Protein AF-A0A924BGK4-F1 (afdb_monomer_lite)

Secondary structure (DSSP, 8-state):
-----GGGTTT-HHHHHHHHH-------SEEEEEEEETTEEEEEEEE---

pLDDT: mean 93.37, std 4.57, range [78.0, 98.12]

Foldseek 3Di:
DPDDDPVCQCVDPVRVVCVVPPDDDDDDQFDWDWDQDPVGTDIDTGGDDD

Radius of gyration: 15.48 Å; chains: 1; bounding box: 34×34×34 Å

Sequence (50 aa):
MINVRMETLLEKLTYKHLFKSNKCIIPANGFYEWQKTDHGKQPYYITLRD

Structure (mmCIF, N/CA/C/O backbone):
data_AF-A0A924BGK4-F1
#
_entry.id   AF-A0A924BGK4-F1
#
loop_
_atom_site.group_PDB
_atom_site.id
_atom_site.type_symbol
_atom_site.label_atom_id
_atom_site.label_alt_id
_atom_site.label_comp_id
_atom_site.label_asym_id
_atom_site.label_entity_id
_atom_site.label_seq_id
_atom_site.pdbx_PDB_ins_code
_atom_site.Cartn_x
_atom_site.Cartn_y
_atom_site.Cartn_z
_atom_site.occupancy
_atom_site.B_iso_or_equiv
_atom_site.auth_seq_id
_atom_site.auth_comp_id
_atom_site.auth_asym_id
_atom_site.auth_atom_id
_atom_site.pdbx_PDB_model_num
ATOM 1 N N . MET A 1 1 ? -4.413 12.419 -1.686 1.00 78.00 1 MET A N 1
ATOM 2 C CA . MET A 1 1 ? -3.366 11.438 -1.313 1.00 78.00 1 MET A CA 1
ATOM 3 C C . MET A 1 1 ? -3.942 10.052 -1.547 1.00 78.00 1 MET A C 1
ATOM 5 O O . MET A 1 1 ? -5.082 9.860 -1.151 1.00 78.00 1 MET A O 1
ATOM 9 N N . ILE A 1 2 ? -3.218 9.150 -2.217 1.00 91.25 2 ILE A N 1
ATOM 10 C CA . ILE A 1 2 ? -3.745 7.823 -2.603 1.00 91.25 2 ILE A CA 1
ATOM 11 C C . ILE A 1 2 ? -3.358 6.701 -1.627 1.00 91.25 2 ILE A C 1
ATOM 13 O O . ILE A 1 2 ? -4.160 5.809 -1.400 1.00 91.25 2 ILE A O 1
ATOM 17 N N . ASN A 1 3 ? -2.177 6.787 -1.001 1.00 92.44 3 ASN A N 1
ATOM 18 C CA . ASN A 1 3 ? -1.655 5.789 -0.063 1.00 92.44 3 ASN A CA 1
ATOM 19 C C . ASN A 1 3 ? -1.323 6.439 1.282 1.00 92.44 3 ASN A C 1
ATOM 21 O O . ASN A 1 3 ? -0.886 7.592 1.328 1.00 92.44 3 ASN A O 1
ATOM 25 N N . VAL A 1 4 ? -1.471 5.680 2.366 1.00 92.00 4 VAL A N 1
ATOM 26 C CA . VAL A 1 4 ? -1.064 6.076 3.719 1.00 92.00 4 VAL A CA 1
ATOM 27 C C . VAL A 1 4 ? -0.163 5.000 4.317 1.00 92.00 4 VAL A C 1
ATOM 29 O O . VAL A 1 4 ? -0.393 3.810 4.126 1.00 92.00 4 VAL A O 1
ATOM 32 N N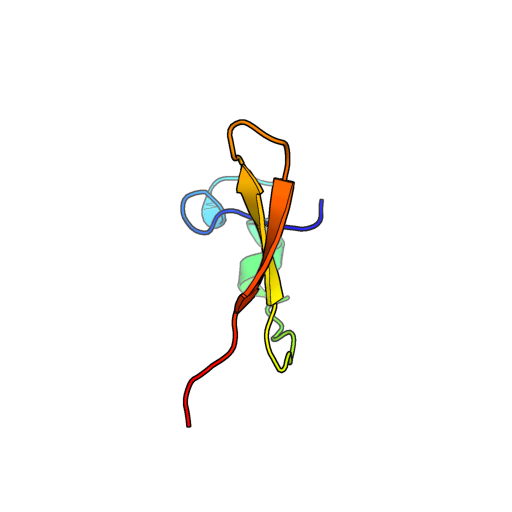 . ARG A 1 5 ? 0.885 5.427 5.025 1.00 92.69 5 ARG A N 1
ATOM 33 C CA . ARG A 1 5 ? 1.809 4.534 5.733 1.00 92.69 5 ARG A CA 1
ATOM 34 C C . ARG A 1 5 ? 1.193 4.080 7.047 1.00 92.69 5 ARG A C 1
ATOM 36 O O . ARG A 1 5 ? 0.766 4.930 7.831 1.00 92.69 5 ARG A O 1
ATOM 43 N N . MET A 1 6 ? 1.176 2.773 7.292 1.00 92.44 6 MET A N 1
ATOM 44 C CA . MET A 1 6 ? 0.606 2.194 8.510 1.00 92.44 6 MET A CA 1
ATOM 45 C C . MET A 1 6 ? 1.354 2.671 9.760 1.00 92.44 6 MET A C 1
ATOM 47 O O . MET A 1 6 ? 0.729 2.974 10.772 1.00 92.44 6 MET A O 1
ATOM 51 N N . GLU A 1 7 ? 2.671 2.831 9.656 1.00 94.62 7 GLU A N 1
ATOM 52 C CA . GLU A 1 7 ? 3.580 3.196 10.743 1.00 94.62 7 GLU A CA 1
ATOM 53 C C . GLU A 1 7 ? 3.245 4.562 11.355 1.00 94.62 7 GLU A C 1
ATOM 55 O O . GLU A 1 7 ? 3.394 4.754 12.552 1.00 94.62 7 GLU A O 1
ATOM 60 N N . THR A 1 8 ? 2.744 5.504 10.546 1.00 93.25 8 THR A N 1
ATOM 61 C CA . THR A 1 8 ? 2.447 6.890 10.977 1.00 93.25 8 THR A CA 1
ATOM 62 C C . THR A 1 8 ? 0.955 7.226 10.924 1.00 93.25 8 THR A C 1
ATOM 64 O O . THR A 1 8 ? 0.555 8.386 11.060 1.00 93.25 8 THR A O 1
ATOM 67 N N . LEU A 1 9 ? 0.107 6.214 10.720 1.00 90.06 9 LEU A N 1
ATOM 68 C CA . LEU A 1 9 ? -1.331 6.374 10.507 1.00 90.06 9 LEU A CA 1
ATOM 69 C C . LEU A 1 9 ? -2.034 7.052 11.693 1.00 90.06 9 LEU A C 1
ATOM 71 O O . LEU A 1 9 ? -2.926 7.876 11.496 1.00 90.06 9 LEU A O 1
ATOM 75 N N . LEU A 1 10 ? -1.616 6.717 12.918 1.00 90.81 10 LEU A N 1
ATOM 76 C CA . LEU A 1 10 ? -2.205 7.223 14.165 1.00 90.81 10 LEU A CA 1
ATOM 77 C C . LEU A 1 10 ? -1.618 8.564 14.625 1.00 90.81 10 LEU A C 1
ATOM 79 O O . LEU A 1 10 ? -2.216 9.246 15.459 1.00 90.81 10 LEU A O 1
ATOM 83 N N . GLU A 1 11 ? -0.459 8.940 14.094 1.00 91.44 11 GLU A N 1
ATOM 84 C CA . GLU A 1 11 ? 0.258 10.163 14.461 1.00 91.44 11 GLU A CA 1
ATOM 85 C C . GLU A 1 11 ? -0.221 11.348 13.622 1.00 91.44 11 GLU A C 1
ATOM 87 O O . GLU A 1 11 ? -0.425 12.453 14.130 1.00 91.44 11 GLU A O 1
ATOM 92 N N . LYS A 1 12 ? -0.456 11.116 12.325 1.00 89.94 12 LYS A N 1
ATOM 93 C CA . LYS A 1 12 ? -0.881 12.162 11.395 1.00 89.94 12 LYS A CA 1
ATOM 94 C C . LYS A 1 12 ? -2.333 12.560 11.640 1.00 89.94 12 LYS A C 1
ATOM 96 O O . LYS A 1 12 ? -3.252 11.780 11.388 1.00 89.94 12 LYS A O 1
ATOM 101 N N . LEU A 1 13 ? -2.545 13.824 12.017 1.00 87.75 13 LEU A N 1
ATOM 102 C CA . LEU A 1 13 ? -3.873 14.420 12.231 1.00 87.75 13 LEU A CA 1
ATOM 103 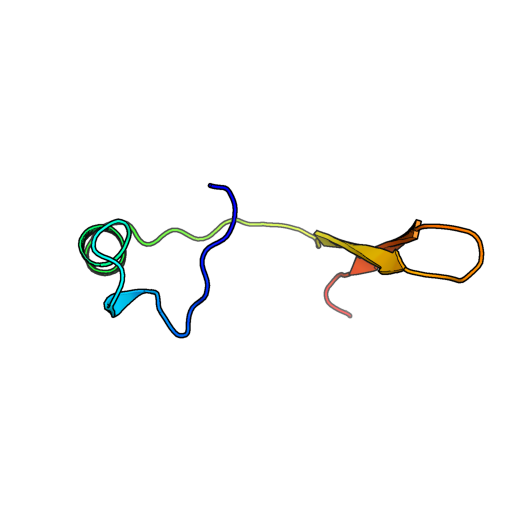C C . LEU A 1 13 ? -4.826 14.215 11.043 1.00 87.75 13 LEU A C 1
ATOM 105 O O . LEU A 1 13 ? -6.015 13.991 11.243 1.00 87.75 13 LEU A O 1
ATOM 109 N N . THR A 1 14 ? -4.295 14.205 9.817 1.00 88.38 14 THR A N 1
ATOM 110 C CA . THR A 1 14 ? -5.061 13.958 8.585 1.00 88.38 14 THR A CA 1
ATOM 111 C C . THR A 1 14 ? -5.785 12.604 8.579 1.00 88.38 14 THR A C 1
ATOM 113 O O . THR A 1 14 ? -6.846 12.493 7.973 1.00 88.38 14 THR A O 1
ATOM 116 N N . TYR A 1 15 ? -5.238 11.578 9.245 1.00 86.75 15 TYR A N 1
ATOM 117 C CA . TYR A 1 15 ? -5.736 10.195 9.170 1.00 86.75 15 TYR A CA 1
ATOM 118 C C . TYR A 1 15 ? -6.174 9.609 10.510 1.00 86.75 15 TYR A C 1
ATOM 120 O O . TYR A 1 15 ? -7.013 8.706 10.532 1.00 86.75 15 TYR A O 1
ATOM 128 N N . LYS A 1 16 ? -5.671 10.148 11.626 1.00 86.44 16 LYS A N 1
ATOM 129 C CA . LYS A 1 16 ? -5.940 9.654 12.982 1.00 86.44 16 LYS A CA 1
ATOM 130 C C . LYS A 1 16 ? -7.435 9.484 13.276 1.00 86.44 16 LYS A C 1
ATOM 132 O O . LYS A 1 16 ? -7.839 8.488 13.870 1.00 86.44 16 LYS A O 1
ATOM 137 N N . HIS A 1 17 ? -8.263 10.434 12.840 1.00 88.50 17 HIS A N 1
ATOM 138 C CA . HIS A 1 17 ? -9.714 10.386 13.049 1.00 88.50 17 HIS A CA 1
ATOM 139 C C . HIS A 1 17 ? -10.411 9.368 12.132 1.00 88.50 17 HIS A C 1
ATOM 141 O O . HIS A 1 17 ? -11.322 8.669 12.574 1.00 88.50 17 HIS A O 1
ATOM 147 N N . LEU A 1 18 ? -9.941 9.232 10.888 1.00 88.31 18 LEU A N 1
ATOM 148 C CA . LEU A 1 18 ? -10.508 8.316 9.893 1.00 88.31 18 LEU A CA 1
ATOM 149 C C . LEU A 1 18 ? -10.252 6.849 10.252 1.00 88.31 18 LEU A C 1
ATOM 151 O O . LEU A 1 18 ? -11.096 5.994 9.997 1.00 88.31 18 LEU A O 1
ATOM 155 N N . PHE A 1 19 ? -9.126 6.539 10.899 1.00 87.38 19 PHE A N 1
ATOM 156 C CA . PHE A 1 19 ? -8.804 5.159 11.266 1.00 87.38 19 PHE A CA 1
ATOM 157 C C . PHE A 1 19 ? -9.801 4.537 12.260 1.00 87.38 19 PHE A C 1
ATOM 159 O O . PHE A 1 19 ? -10.039 3.328 12.227 1.00 87.38 19 PHE A O 1
ATOM 166 N N . LYS A 1 20 ? -10.409 5.342 13.141 1.00 86.44 20 LYS A N 1
ATOM 167 C CA . LYS A 1 20 ? -11.348 4.835 14.152 1.00 86.44 20 LYS A CA 1
ATOM 168 C C . LYS A 1 20 ? -12.706 4.460 13.553 1.00 86.44 20 LYS A C 1
ATOM 170 O O . LYS A 1 20 ? -13.271 3.447 13.957 1.00 86.44 20 LYS A O 1
ATOM 175 N N . SER A 1 21 ? -13.201 5.243 12.594 1.00 89.12 21 SER A N 1
ATOM 176 C CA . SER A 1 21 ? -14.608 5.182 12.168 1.00 89.12 21 SER A CA 1
ATOM 177 C C . SER A 1 21 ? -14.816 4.925 10.672 1.00 89.12 21 SER A C 1
ATOM 179 O O . SER A 1 21 ? -15.934 4.628 10.270 1.00 89.12 21 SER A O 1
ATOM 181 N N . ASN A 1 22 ? -13.774 5.019 9.839 1.00 92.25 22 ASN A N 1
ATOM 182 C CA . ASN A 1 22 ? -13.889 5.016 8.373 1.00 92.25 22 ASN A CA 1
ATOM 183 C C . ASN A 1 22 ? -12.998 3.956 7.708 1.00 92.25 22 ASN A C 1
ATOM 185 O O . ASN A 1 22 ? -12.492 4.155 6.604 1.00 92.25 22 ASN A O 1
ATOM 189 N N . LYS A 1 23 ? -12.789 2.818 8.380 1.00 91.75 23 LYS A N 1
ATOM 190 C CA . LYS A 1 23 ? -12.081 1.682 7.778 1.00 91.75 23 LYS A CA 1
ATOM 191 C C . LYS A 1 23 ? -12.929 1.082 6.661 1.00 91.75 23 LYS A C 1
ATOM 193 O O . LYS A 1 23 ? -14.113 0.821 6.848 1.00 91.75 23 LYS A O 1
ATOM 198 N N . CYS A 1 24 ? -12.296 0.837 5.524 1.00 93.88 24 CYS A N 1
ATOM 199 C CA . CYS A 1 24 ? -12.882 0.140 4.390 1.00 93.88 24 CYS A CA 1
ATOM 200 C C . CYS A 1 24 ? -11.874 -0.866 3.831 1.00 93.88 24 CYS A C 1
ATOM 202 O O . CYS A 1 24 ? -10.677 -0.786 4.112 1.00 93.88 24 CYS A O 1
ATOM 204 N N . ILE A 1 25 ? -12.380 -1.820 3.056 1.00 96.19 25 ILE A N 1
ATOM 205 C CA . ILE A 1 25 ? -11.571 -2.757 2.280 1.00 96.19 25 ILE A CA 1
ATOM 206 C C . ILE A 1 25 ? -11.748 -2.388 0.812 1.00 96.19 25 ILE A C 1
ATOM 208 O O . ILE A 1 25 ? -12.863 -2.113 0.371 1.00 96.19 25 ILE A O 1
ATOM 212 N N . ILE A 1 26 ? -10.646 -2.397 0.068 1.00 95.31 26 ILE A N 1
ATOM 213 C CA . ILE A 1 26 ? -10.652 -2.214 -1.381 1.00 95.31 26 ILE A CA 1
ATOM 214 C C . ILE A 1 26 ? -10.426 -3.597 -2.002 1.00 95.31 26 ILE A C 1
ATOM 216 O O . ILE A 1 26 ? -9.307 -4.106 -1.918 1.00 95.31 26 ILE A O 1
ATOM 220 N N . PRO A 1 27 ? -11.459 -4.244 -2.572 1.00 96.81 27 PRO A N 1
ATOM 221 C CA . PRO A 1 27 ? -11.276 -5.516 -3.255 1.00 96.81 27 PRO A CA 1
ATOM 222 C C . PRO A 1 27 ? -10.463 -5.303 -4.535 1.00 96.81 27 PRO A C 1
ATOM 224 O O . PRO A 1 27 ? -10.733 -4.386 -5.310 1.00 96.81 27 PRO A O 1
ATOM 227 N N . ALA A 1 28 ? -9.474 -6.161 -4.761 1.00 96.69 28 ALA A N 1
ATOM 228 C CA . ALA A 1 28 ? -8.652 -6.151 -5.961 1.00 96.69 28 ALA A CA 1
ATOM 229 C C . ALA A 1 28 ? -8.156 -7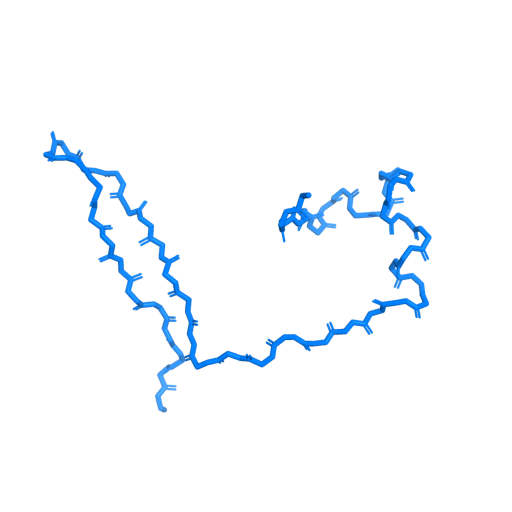.568 -6.260 1.00 96.69 28 ALA A C 1
ATOM 231 O O . ALA A 1 28 ? -7.849 -8.326 -5.342 1.00 96.69 28 ALA A O 1
ATOM 232 N N . ASN A 1 29 ? -8.034 -7.912 -7.543 1.00 97.25 29 ASN A N 1
ATOM 233 C CA . ASN A 1 29 ? -7.400 -9.167 -7.960 1.00 97.25 29 ASN A CA 1
ATOM 234 C C . ASN A 1 29 ? -5.866 -9.115 -7.837 1.00 97.25 29 ASN A C 1
ATOM 236 O O . ASN A 1 29 ? -5.209 -10.145 -7.851 1.00 97.25 29 ASN A O 1
ATOM 240 N N . GLY A 1 30 ? -5.285 -7.921 -7.734 1.00 96.88 30 GLY A N 1
ATOM 241 C CA . GLY A 1 30 ? -3.849 -7.675 -7.650 1.00 96.88 30 GLY A CA 1
ATOM 242 C C . GLY A 1 30 ? -3.553 -6.189 -7.849 1.00 96.88 30 GLY A C 1
ATOM 243 O O . GLY A 1 30 ? -4.477 -5.393 -8.031 1.00 96.88 30 GLY A O 1
ATOM 244 N N . PHE A 1 31 ? -2.282 -5.805 -7.839 1.00 97.75 31 PHE A N 1
ATOM 245 C CA . PHE A 1 31 ? -1.842 -4.425 -8.056 1.00 97.75 31 PHE A CA 1
ATOM 246 C C . PHE A 1 31 ? -0.587 -4.382 -8.930 1.00 97.75 31 PHE A C 1
ATOM 248 O O . PHE A 1 31 ? 0.083 -5.394 -9.118 1.00 97.75 31 PHE A O 1
ATOM 255 N N . TYR A 1 32 ? -0.291 -3.213 -9.495 1.00 97.75 32 TYR A N 1
ATOM 256 C CA . TYR A 1 32 ? 0.904 -3.006 -10.307 1.00 97.75 32 TYR A CA 1
ATOM 257 C C . TYR A 1 32 ? 1.969 -2.253 -9.525 1.00 97.75 32 TYR A C 1
ATOM 259 O O . TYR A 1 32 ? 1.665 -1.249 -8.882 1.00 97.75 32 TYR A O 1
ATOM 267 N N . GLU A 1 33 ? 3.215 -2.695 -9.652 1.00 98.12 33 GLU A N 1
ATOM 268 C CA . GLU A 1 33 ? 4.387 -1.964 -9.173 1.00 98.12 33 GLU A CA 1
ATOM 269 C C . GLU A 1 33 ? 5.417 -1.804 -10.284 1.00 98.12 33 GLU A C 1
ATOM 271 O O . GLU A 1 33 ? 5.568 -2.662 -11.154 1.00 98.12 33 GLU A O 1
ATOM 276 N N . TRP A 1 34 ? 6.138 -0.686 -10.253 1.00 98.06 34 TRP A N 1
ATOM 277 C CA . TRP A 1 34 ? 7.142 -0.361 -11.262 1.00 98.06 34 TRP A CA 1
ATOM 278 C C . TRP A 1 34 ? 8.539 -0.489 -10.675 1.00 98.06 34 TRP A C 1
ATOM 280 O O . TRP A 1 34 ? 8.995 0.372 -9.916 1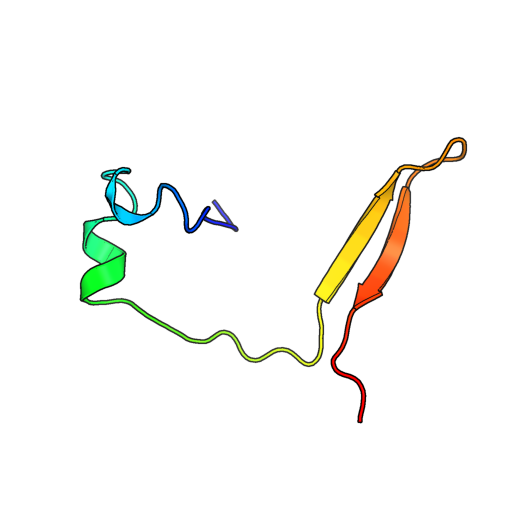.00 98.06 34 TRP A O 1
ATOM 290 N N . GLN A 1 35 ? 9.252 -1.529 -11.091 1.00 97.81 35 GLN A N 1
ATOM 291 C CA . GLN A 1 35 ? 10.660 -1.687 -10.761 1.00 97.81 35 GLN A CA 1
ATOM 292 C C . GLN A 1 35 ? 11.485 -0.708 -11.596 1.00 97.81 35 GLN A C 1
ATOM 294 O O . GLN A 1 35 ? 11.355 -0.650 -12.821 1.00 97.81 35 GLN A O 1
ATOM 299 N N . LYS A 1 36 ? 12.355 0.060 -10.940 1.00 98.06 36 LYS A N 1
ATOM 300 C CA . LYS A 1 36 ? 13.375 0.843 -11.641 1.00 98.06 36 LYS A CA 1
ATOM 301 C C . LYS A 1 36 ? 14.479 -0.098 -12.122 1.00 98.06 36 LYS A C 1
ATOM 303 O O . LYS A 1 36 ? 14.975 -0.905 -11.344 1.00 98.06 36 LYS A O 1
ATOM 308 N N . THR A 1 37 ? 14.851 0.043 -13.382 1.00 96.88 37 THR A N 1
ATOM 309 C CA . THR A 1 37 ? 15.912 -0.699 -14.068 1.00 96.88 37 THR A CA 1
ATOM 310 C C . THR A 1 37 ? 16.820 0.296 -14.785 1.00 96.88 37 THR A C 1
ATOM 312 O O . THR A 1 37 ? 16.428 1.451 -14.984 1.00 96.88 37 THR A O 1
ATOM 315 N N . ASP A 1 38 ? 17.991 -0.150 -15.231 1.00 96.81 38 ASP A N 1
ATOM 316 C CA . ASP A 1 38 ? 18.934 0.694 -15.980 1.00 96.81 38 ASP A CA 1
ATOM 317 C C . ASP A 1 38 ? 18.342 1.227 -17.300 1.00 96.81 38 ASP A C 1
ATOM 319 O O . ASP A 1 38 ? 18.766 2.264 -17.806 1.00 96.81 38 ASP A O 1
ATOM 323 N N . HIS A 1 39 ? 17.308 0.564 -17.833 1.00 95.44 39 HIS A N 1
ATOM 324 C CA . HIS A 1 39 ? 16.641 0.919 -19.090 1.00 95.44 39 HIS A CA 1
ATOM 325 C C . HIS A 1 39 ? 15.269 1.590 -18.903 1.00 95.44 39 HIS A C 1
ATOM 327 O O . HIS A 1 39 ? 14.555 1.819 -19.879 1.00 95.44 39 HIS A O 1
ATOM 333 N N . GLY A 1 40 ? 14.877 1.917 -17.667 1.00 96.38 40 GLY A N 1
ATOM 334 C CA . GLY A 1 40 ? 13.602 2.575 -17.370 1.00 96.38 40 GLY A CA 1
ATOM 335 C C . GLY A 1 40 ? 12.790 1.864 -16.292 1.00 96.38 40 GLY A C 1
ATOM 336 O O . GLY A 1 40 ? 13.341 1.293 -15.353 1.00 96.38 40 GLY A O 1
ATOM 337 N N . LYS A 1 41 ? 11.458 1.933 -16.382 1.00 98.06 41 LYS A N 1
ATOM 338 C CA . LYS A 1 41 ? 10.549 1.333 -15.395 1.00 98.06 41 LYS A CA 1
ATOM 339 C C . LYS A 1 41 ? 9.831 0.124 -15.983 1.00 98.06 41 LYS A C 1
ATOM 341 O O . LYS A 1 41 ? 9.023 0.290 -16.892 1.00 98.06 41 LYS A O 1
ATOM 346 N N . GLN A 1 42 ? 10.066 -1.052 -15.414 1.00 97.44 42 GLN A N 1
ATOM 347 C CA . GLN A 1 42 ? 9.354 -2.276 -15.773 1.00 97.44 42 GLN A CA 1
ATOM 348 C C . GLN A 1 42 ? 8.117 -2.439 -14.871 1.00 97.44 42 GLN A C 1
ATOM 350 O O . GLN A 1 42 ? 8.285 -2.518 -13.650 1.00 97.44 42 GLN A O 1
ATOM 355 N N . PRO A 1 43 ? 6.887 -2.482 -15.420 1.00 97.94 43 PRO A N 1
ATOM 356 C CA . PRO A 1 43 ? 5.699 -2.827 -14.646 1.00 97.94 43 PRO A CA 1
ATOM 357 C C . PRO A 1 43 ? 5.652 -4.326 -14.331 1.00 97.94 43 PRO A C 1
ATOM 359 O O . PRO A 1 43 ? 5.921 -5.161 -15.198 1.00 97.94 43 PRO A O 1
ATOM 362 N N . TYR A 1 44 ? 5.228 -4.652 -13.115 1.00 97.94 44 TYR A N 1
ATOM 363 C CA . TYR A 1 44 ? 4.910 -6.005 -12.670 1.00 97.94 44 TYR A CA 1
ATOM 364 C C . TYR A 1 44 ? 3.497 -6.042 -12.109 1.00 97.94 44 TYR A C 1
ATOM 366 O O . TYR A 1 44 ? 3.125 -5.172 -11.324 1.00 97.94 44 TYR A O 1
ATOM 374 N N . TYR A 1 45 ? 2.731 -7.062 -12.492 1.00 98.06 45 TYR A N 1
ATOM 375 C CA . TYR A 1 45 ? 1.452 -7.368 -11.867 1.00 98.06 45 TYR A CA 1
ATOM 376 C C . TYR A 1 45 ? 1.675 -8.335 -10.703 1.00 98.06 45 TYR A C 1
ATOM 378 O O . TYR A 1 45 ? 2.199 -9.432 -10.896 1.00 98.06 45 TYR A O 1
ATOM 386 N N . ILE A 1 46 ? 1.295 -7.914 -9.500 1.00 98.06 46 ILE A N 1
ATOM 387 C CA . ILE A 1 46 ? 1.417 -8.685 -8.266 1.00 98.06 46 ILE A CA 1
ATOM 388 C C . ILE A 1 46 ? 0.017 -9.148 -7.872 1.00 98.06 46 ILE A C 1
ATOM 390 O O . ILE A 1 46 ? -0.878 -8.333 -7.644 1.00 98.06 46 ILE A O 1
ATOM 394 N N . THR A 1 47 ? -0.166 -10.460 -7.784 1.00 98.00 47 THR A N 1
ATOM 395 C CA . THR A 1 47 ? -1.428 -11.103 -7.407 1.00 98.00 47 THR A CA 1
ATOM 396 C C . THR A 1 47 ? -1.167 -12.253 -6.434 1.00 98.00 47 THR A C 1
ATOM 398 O O . THR A 1 47 ? -0.023 -12.683 -6.261 1.00 98.00 47 THR A O 1
A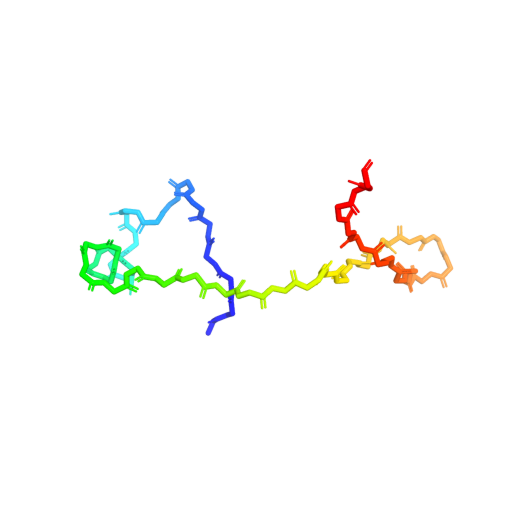TOM 401 N N . LEU A 1 48 ? -2.218 -12.711 -5.7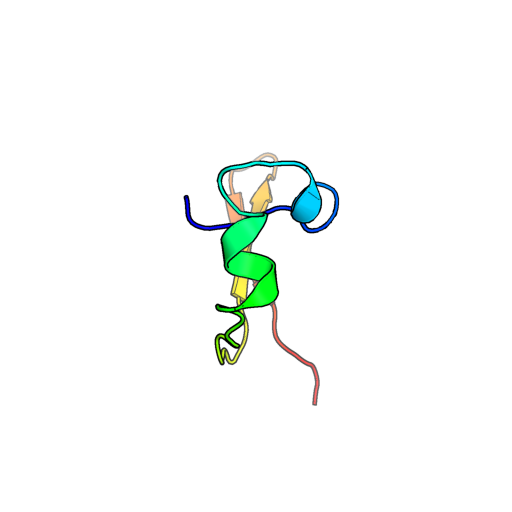56 1.00 97.19 48 LEU A N 1
ATOM 402 C CA . LEU A 1 48 ? -2.150 -13.891 -4.901 1.00 97.19 48 LEU A CA 1
ATOM 403 C C . LEU A 1 48 ? -1.926 -15.130 -5.774 1.00 97.19 48 LEU A C 1
ATOM 405 O O . LEU A 1 48 ? -2.476 -15.235 -6.866 1.00 97.19 48 LEU A O 1
ATOM 409 N N . ARG A 1 49 ? -1.097 -16.056 -5.289 1.00 92.88 49 ARG A N 1
ATOM 410 C CA . ARG A 1 49 ? -0.960 -17.382 -5.894 1.00 92.88 49 ARG A CA 1
ATOM 411 C C . ARG A 1 49 ? -2.148 -18.239 -5.460 1.00 92.88 49 ARG A C 1
ATOM 413 O O . ARG A 1 49 ? -2.580 -18.103 -4.316 1.00 92.88 49 ARG A O 1
ATOM 420 N N . ASP A 1 50 ? -2.622 -19.088 -6.366 1.00 84.62 50 ASP A N 1
ATOM 421 C CA . ASP A 1 50 ? -3.629 -20.115 -6.073 1.00 84.62 50 ASP A CA 1
ATOM 422 C C . ASP A 1 50 ? -3.200 -21.042 -4.924 1.00 84.62 50 ASP A C 1
ATOM 424 O O . ASP A 1 50 ? -1.993 -21.401 -4.862 1.00 84.62 50 ASP A O 1
#